Protein AF-A0A960YEI9-F1 (afdb_monomer_lite)

Sequence (68 aa):
MQFISTRGLYGRFLVQEYWIVHPEEDWIEVYHNKAGIMWKQQTAHSGDTISSKGVLVFKTD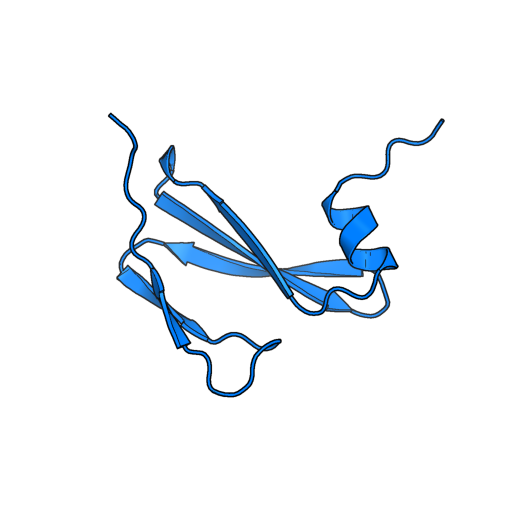IHLIKKD

Radius of gyration: 13.36 Å; chains: 1; bounding box: 42×14×35 Å

pLDDT: mean 90.32, std 9.09, range [48.16, 96.62]

Structure (mmCIF, N/CA/C/O backbone):
data_AF-A0A960YEI9-F1
#
_entry.id   AF-A0A960YEI9-F1
#
loop_
_atom_site.group_PDB
_atom_site.id
_atom_site.type_symbol
_atom_site.label_atom_id
_atom_site.label_alt_id
_atom_site.label_comp_id
_atom_site.label_asym_id
_atom_site.label_entity_id
_atom_site.label_seq_id
_atom_site.pdbx_PDB_ins_code
_atom_site.Cartn_x
_atom_site.Cartn_y
_atom_site.Cartn_z
_atom_site.occupancy
_atom_site.B_iso_or_equiv
_atom_site.auth_seq_id
_atom_site.auth_comp_id
_atom_site.auth_asym_id
_atom_site.auth_atom_id
_atom_site.pdbx_PDB_model_num
ATOM 1 N N . MET A 1 1 ? 28.537 1.309 6.133 1.00 48.16 1 MET A N 1
ATOM 2 C CA . MET A 1 1 ? 27.455 0.400 5.694 1.00 48.16 1 MET A CA 1
ATOM 3 C C . MET A 1 1 ? 26.184 1.230 5.612 1.00 48.16 1 MET A C 1
ATOM 5 O O . MET A 1 1 ? 25.841 1.856 6.604 1.00 48.16 1 MET A O 1
ATOM 9 N N . GLN A 1 2 ? 25.573 1.365 4.436 1.00 55.25 2 GLN A N 1
ATOM 10 C CA . GLN A 1 2 ? 24.397 2.222 4.257 1.00 55.25 2 GLN A CA 1
ATOM 11 C C . GLN A 1 2 ? 23.143 1.397 4.575 1.00 55.25 2 GLN A C 1
ATOM 13 O O . GLN A 1 2 ? 22.915 0.373 3.934 1.00 55.25 2 GLN A O 1
ATOM 18 N N . PHE A 1 3 ? 22.362 1.803 5.577 1.00 66.38 3 PHE A N 1
ATOM 19 C CA . PHE A 1 3 ? 21.109 1.126 5.914 1.00 66.38 3 PHE A CA 1
ATOM 20 C C . PHE A 1 3 ? 20.096 1.349 4.787 1.00 66.38 3 PHE A C 1
ATOM 22 O O . PHE A 1 3 ? 19.675 2.475 4.523 1.00 66.38 3 PHE A O 1
ATOM 29 N N . ILE A 1 4 ? 19.723 0.275 4.095 1.00 70.25 4 ILE A N 1
ATOM 30 C CA . ILE A 1 4 ? 18.638 0.295 3.114 1.00 70.25 4 ILE A CA 1
ATOM 31 C C . ILE A 1 4 ? 17.343 0.082 3.898 1.00 70.25 4 ILE A C 1
ATOM 33 O O . ILE A 1 4 ? 17.194 -0.930 4.577 1.00 70.25 4 ILE A O 1
ATOM 37 N N . SER A 1 5 ? 16.407 1.028 3.820 1.00 86.25 5 SER A N 1
ATOM 38 C CA . SER A 1 5 ? 15.070 0.825 4.389 1.00 86.25 5 SER A CA 1
ATOM 39 C C . SER A 1 5 ? 14.361 -0.338 3.687 1.00 86.25 5 SER A C 1
ATOM 41 O O . SER A 1 5 ? 14.548 -0.535 2.485 1.00 86.25 5 SER A O 1
ATOM 43 N N . THR A 1 6 ? 13.491 -1.070 4.387 1.00 86.56 6 THR A N 1
ATOM 44 C CA . THR A 1 6 ? 12.691 -2.167 3.802 1.00 86.56 6 THR A CA 1
ATOM 45 C C . THR A 1 6 ? 11.933 -1.715 2.550 1.00 86.56 6 THR A C 1
ATOM 47 O O . THR A 1 6 ? 11.900 -2.410 1.539 1.00 86.56 6 THR A O 1
ATOM 50 N N . ARG A 1 7 ? 11.432 -0.473 2.557 1.00 87.62 7 ARG A N 1
ATOM 51 C CA . ARG A 1 7 ? 10.818 0.168 1.389 1.00 87.62 7 ARG A CA 1
ATOM 52 C C . ARG A 1 7 ? 11.790 0.316 0.209 1.00 87.62 7 ARG A C 1
ATOM 54 O O . ARG A 1 7 ? 11.415 0.058 -0.930 1.00 87.62 7 ARG A O 1
ATOM 61 N N . GLY A 1 8 ? 13.036 0.718 0.464 1.00 88.00 8 GLY A N 1
ATOM 62 C CA . GLY A 1 8 ? 14.082 0.779 -0.561 1.00 88.00 8 GLY A CA 1
ATOM 63 C C . GLY A 1 8 ? 14.455 -0.599 -1.114 1.00 88.00 8 GLY A C 1
ATOM 64 O O . GLY A 1 8 ? 14.736 -0.723 -2.305 1.00 88.00 8 GLY A O 1
ATOM 65 N N . LEU A 1 9 ? 14.405 -1.637 -0.276 1.00 93.94 9 LEU A N 1
ATOM 66 C CA . LEU A 1 9 ? 14.637 -3.020 -0.689 1.00 93.94 9 LEU A CA 1
ATOM 67 C C . LEU A 1 9 ? 13.549 -3.500 -1.662 1.00 93.94 9 LEU A C 1
ATOM 69 O O . LEU A 1 9 ? 13.870 -3.970 -2.750 1.00 93.94 9 LEU A O 1
ATOM 73 N N . TYR A 1 10 ? 12.273 -3.302 -1.320 1.00 94.31 10 TYR A N 1
ATOM 74 C CA . TYR A 1 10 ? 11.146 -3.666 -2.189 1.00 94.31 10 TYR A CA 1
ATOM 75 C C . TYR A 1 10 ? 11.135 -2.905 -3.515 1.00 94.31 10 TYR A C 1
ATOM 77 O O . TYR A 1 10 ? 10.813 -3.485 -4.551 1.00 94.31 10 TYR A O 1
ATOM 85 N N . GLY A 1 11 ? 11.581 -1.645 -3.501 1.00 94.19 11 GLY A N 1
ATOM 86 C CA . GLY A 1 11 ? 11.841 -0.882 -4.717 1.00 94.19 11 GLY A CA 1
ATOM 87 C C . GLY A 1 11 ? 12.808 -1.613 -5.655 1.00 94.19 11 GLY A C 1
ATOM 88 O O . GLY A 1 11 ? 12.468 -1.903 -6.803 1.00 94.19 11 GLY A O 1
ATOM 89 N N . ARG A 1 12 ? 13.988 -1.986 -5.147 1.00 93.81 12 ARG A N 1
ATOM 90 C CA . ARG A 1 12 ? 15.043 -2.660 -5.926 1.00 93.81 12 ARG A CA 1
ATOM 91 C C . ARG A 1 12 ? 14.635 -4.031 -6.463 1.00 93.81 12 ARG A C 1
ATOM 93 O O . ARG A 1 12 ? 15.075 -4.395 -7.546 1.00 93.81 12 ARG A O 1
ATOM 100 N N . PHE A 1 13 ? 13.792 -4.764 -5.739 1.00 95.31 13 PHE A N 1
ATOM 101 C CA . PHE A 1 13 ? 13.266 -6.062 -6.1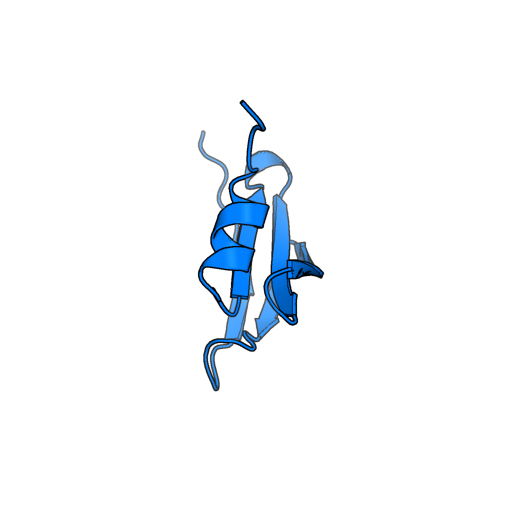80 1.00 95.31 13 PHE A CA 1
ATOM 102 C C . PHE A 1 13 ? 12.014 -5.964 -7.059 1.00 95.31 13 PHE A C 1
ATOM 104 O O . PHE A 1 13 ? 11.380 -6.980 -7.326 1.00 95.31 13 PHE A O 1
ATOM 111 N N . LEU A 1 14 ? 11.662 -4.762 -7.530 1.00 93.19 14 LEU A N 1
ATOM 112 C CA . LEU A 1 14 ? 10.552 -4.542 -8.461 1.00 93.19 14 LEU A CA 1
ATOM 113 C C . LEU A 1 14 ? 9.194 -5.035 -7.931 1.00 93.19 14 LEU A C 1
ATOM 115 O O . LEU A 1 14 ? 8.306 -5.378 -8.711 1.00 93.19 14 LEU A O 1
ATOM 119 N N . VAL A 1 15 ? 9.005 -5.030 -6.605 1.00 94.38 15 VAL A N 1
ATOM 120 C CA . VAL A 1 15 ? 7.691 -5.270 -5.989 1.00 94.38 15 VAL A CA 1
ATOM 121 C C . VAL A 1 15 ? 6.735 -4.213 -6.521 1.00 94.38 15 VAL A C 1
ATOM 123 O O . VAL A 1 15 ? 6.984 -3.033 -6.312 1.00 94.38 15 VAL A O 1
ATOM 126 N N . GLN A 1 16 ? 5.672 -4.609 -7.219 1.00 94.44 16 GLN A N 1
ATOM 127 C CA . GLN A 1 16 ? 4.804 -3.656 -7.920 1.00 94.44 16 GLN A CA 1
ATOM 128 C C . GLN A 1 16 ? 4.023 -2.751 -6.961 1.00 94.44 16 GLN A C 1
ATOM 130 O O . GLN A 1 16 ? 3.910 -1.545 -7.191 1.00 94.44 16 GLN A O 1
ATOM 135 N N . GLU A 1 17 ? 3.515 -3.327 -5.875 1.00 95.12 17 GLU A N 1
ATOM 136 C CA . GLU A 1 17 ? 2.676 -2.651 -4.896 1.00 95.12 17 GLU A CA 1
ATOM 137 C C . GLU A 1 17 ? 3.008 -3.146 -3.483 1.00 95.12 17 GLU A C 1
ATOM 139 O O . GLU A 1 17 ? 3.236 -4.334 -3.269 1.00 95.12 17 GLU A O 1
ATOM 144 N N . TYR A 1 18 ? 3.068 -2.229 -2.518 1.00 95.06 18 TYR A N 1
ATOM 145 C CA . TYR A 1 18 ? 3.409 -2.521 -1.127 1.00 95.06 18 TYR A CA 1
ATOM 146 C C . TYR A 1 18 ? 2.493 -1.757 -0.180 1.00 95.06 18 TYR A C 1
ATOM 148 O O . TYR A 1 18 ? 2.302 -0.551 -0.342 1.00 95.06 18 TYR A O 1
ATOM 156 N N . TRP A 1 19 ? 1.933 -2.475 0.789 1.00 95.06 19 TRP A N 1
ATOM 157 C CA . TRP A 1 19 ? 0.939 -1.970 1.726 1.00 95.06 19 TRP A CA 1
ATOM 158 C C . TRP A 1 19 ? 1.555 -1.979 3.124 1.00 95.06 19 TRP A C 1
ATOM 160 O O . TRP A 1 19 ? 2.093 -3.000 3.555 1.00 95.06 19 TRP A O 1
ATOM 170 N N . ILE A 1 20 ? 1.496 -0.848 3.822 1.00 94.75 20 ILE A N 1
ATOM 171 C CA . ILE A 1 20 ? 1.887 -0.733 5.230 1.00 94.75 20 ILE A CA 1
ATOM 172 C C . ILE A 1 20 ? 0.612 -0.522 6.032 1.00 94.75 20 ILE A C 1
ATOM 174 O O . ILE A 1 20 ? -0.163 0.376 5.720 1.00 94.75 20 ILE A O 1
ATOM 178 N N . VAL A 1 21 ? 0.389 -1.358 7.040 1.00 94.56 21 VAL A N 1
ATOM 179 C CA . VAL A 1 21 ? -0.819 -1.330 7.868 1.00 94.56 21 VAL A CA 1
ATOM 180 C C . VAL A 1 21 ? -0.473 -0.752 9.237 1.00 94.56 21 VAL A C 1
ATOM 182 O O . VAL A 1 21 ? 0.453 -1.237 9.885 1.00 94.56 21 VAL A O 1
ATOM 185 N N . HIS A 1 22 ? -1.228 0.257 9.672 1.00 94.50 22 HIS A N 1
ATOM 186 C CA . HIS A 1 22 ? -1.110 0.921 10.970 1.00 94.50 22 HIS A CA 1
ATOM 187 C C . HIS A 1 22 ? -2.378 0.642 11.799 1.00 94.50 22 HIS A C 1
ATOM 189 O O . HIS A 1 22 ? -3.277 1.480 11.857 1.00 94.50 22 HIS A O 1
ATOM 195 N N . PRO A 1 23 ? -2.495 -0.545 12.423 1.00 92.69 23 PRO A N 1
ATOM 196 C CA . PRO A 1 23 ? -3.740 -0.976 13.063 1.00 92.69 23 PRO A CA 1
ATOM 197 C C . PRO A 1 23 ? -4.114 -0.134 14.292 1.00 92.69 23 PRO A C 1
ATOM 199 O O . PRO A 1 23 ? -5.290 0.135 14.515 1.00 92.69 23 PRO A O 1
ATOM 202 N N . GLU A 1 24 ? -3.130 0.336 15.062 1.00 92.88 24 GLU A N 1
ATOM 203 C CA . GLU A 1 24 ? -3.375 1.163 16.256 1.00 92.88 24 GLU A CA 1
ATOM 204 C C . GLU A 1 24 ? -3.972 2.533 15.915 1.00 92.88 24 GLU A C 1
ATOM 206 O O . GLU A 1 24 ? -4.824 3.062 16.638 1.00 92.88 24 GLU A O 1
ATOM 211 N N . GLU A 1 25 ? -3.539 3.082 14.781 1.00 93.50 25 GLU A N 1
ATOM 212 C CA . GLU A 1 25 ? -3.908 4.405 14.280 1.00 93.50 25 GLU A CA 1
ATOM 213 C C . GLU A 1 25 ? -5.080 4.352 13.285 1.00 93.50 25 GLU A C 1
ATOM 215 O O . GLU A 1 25 ? -5.588 5.395 12.884 1.00 93.50 25 GLU A O 1
ATOM 220 N N . ASP A 1 26 ? -5.521 3.149 12.915 1.00 93.94 26 ASP A N 1
ATOM 221 C CA . ASP A 1 26 ? -6.641 2.883 12.013 1.00 93.94 26 ASP A CA 1
ATOM 222 C C . ASP A 1 26 ? -6.467 3.410 10.573 1.00 93.94 26 ASP A C 1
ATOM 224 O O . ASP A 1 26 ? -7.344 4.061 9.996 1.00 93.94 26 ASP A O 1
ATOM 228 N N . TRP A 1 27 ? -5.308 3.136 9.967 1.00 95.88 27 TRP A N 1
ATOM 229 C CA . TRP A 1 27 ? -5.066 3.464 8.559 1.00 95.88 27 TRP A CA 1
ATOM 230 C C . TRP A 1 27 ? -4.005 2.588 7.894 1.00 95.88 27 TRP A C 1
ATOM 232 O O . TRP A 1 27 ? -3.275 1.832 8.537 1.00 95.88 27 TRP A O 1
ATOM 242 N N . ILE A 1 28 ? -3.915 2.690 6.570 1.00 96.38 28 ILE A N 1
ATOM 243 C CA . ILE A 1 28 ? -2.887 2.042 5.761 1.00 96.38 28 ILE A CA 1
ATOM 244 C C . ILE A 1 28 ? -2.241 3.016 4.772 1.00 96.38 28 ILE A C 1
ATOM 246 O O . ILE A 1 28 ? -2.851 3.998 4.345 1.00 96.38 28 ILE A O 1
ATOM 250 N N . GLU A 1 29 ? -1.031 2.687 4.327 1.00 96.38 29 GLU A N 1
ATOM 251 C CA . GLU A 1 29 ? -0.335 3.323 3.207 1.00 96.38 29 GLU A CA 1
ATOM 252 C C . GLU A 1 29 ? -0.171 2.346 2.052 1.00 96.38 29 GLU A C 1
ATOM 254 O O . GLU A 1 29 ? 0.305 1.229 2.250 1.00 96.38 29 GLU A O 1
ATOM 259 N N . VAL A 1 30 ? -0.457 2.787 0.828 1.00 95.62 30 VAL A N 1
ATOM 260 C CA . VAL A 1 30 ? -0.176 2.004 -0.382 1.00 95.62 30 VAL A CA 1
ATOM 261 C C . VAL A 1 30 ? 0.890 2.703 -1.213 1.00 95.62 30 VAL A C 1
ATOM 263 O O . VAL A 1 30 ? 0.787 3.891 -1.535 1.00 95.62 30 VAL A O 1
ATOM 266 N N . TYR A 1 31 ? 1.914 1.946 -1.587 1.00 96.31 31 TYR A N 1
ATOM 267 C CA . TYR A 1 31 ? 3.041 2.385 -2.397 1.00 96.31 31 TYR A CA 1
ATOM 268 C C . TYR A 1 31 ? 3.076 1.629 -3.718 1.00 96.31 31 TYR A C 1
ATOM 270 O O . TYR A 1 31 ? 2.951 0.408 -3.726 1.00 96.31 31 TYR A O 1
ATOM 278 N N . HIS A 1 32 ? 3.341 2.335 -4.819 1.00 95.56 32 HIS A N 1
ATOM 279 C CA . HIS A 1 32 ? 3.618 1.728 -6.126 1.00 95.56 32 HIS A CA 1
ATOM 280 C C . HIS A 1 32 ? 5.072 1.921 -6.505 1.00 95.56 32 HIS A C 1
ATOM 282 O O . HIS A 1 32 ? 5.657 2.984 -6.281 1.00 95.56 32 HIS A O 1
ATOM 288 N N . ASN A 1 33 ? 5.645 0.897 -7.116 1.00 95.44 33 ASN A N 1
ATOM 289 C CA . ASN A 1 33 ? 6.989 0.977 -7.646 1.00 95.44 33 ASN A CA 1
ATOM 290 C C . ASN A 1 33 ? 6.998 1.708 -8.985 1.00 95.44 33 ASN A C 1
ATOM 292 O O . ASN A 1 33 ? 6.283 1.348 -9.919 1.00 95.44 33 ASN A O 1
ATOM 296 N N . LYS A 1 34 ? 7.829 2.743 -9.075 1.00 94.50 34 LYS A N 1
ATOM 297 C CA . LYS A 1 34 ? 8.134 3.446 -10.317 1.00 94.50 34 LYS A CA 1
ATOM 298 C C . LYS A 1 34 ? 9.644 3.427 -10.497 1.00 94.50 34 LYS A C 1
ATOM 300 O O . LYS A 1 34 ? 10.358 4.110 -9.766 1.00 94.50 34 LYS A O 1
ATOM 305 N N . ALA A 1 35 ? 10.107 2.624 -11.455 1.00 94.69 35 ALA A N 1
ATOM 306 C CA . ALA A 1 35 ? 11.520 2.493 -11.816 1.00 94.69 35 ALA A CA 1
ATOM 307 C C . ALA A 1 35 ? 12.451 2.174 -10.624 1.00 94.69 35 ALA A C 1
ATOM 309 O O . ALA A 1 35 ? 13.510 2.774 -10.464 1.00 94.69 35 ALA A O 1
ATOM 310 N N . GLY A 1 36 ? 12.050 1.236 -9.764 1.00 94.31 36 GLY A N 1
ATOM 311 C CA . GLY A 1 36 ? 12.853 0.780 -8.629 1.00 94.31 36 GLY A CA 1
ATOM 312 C C . GLY A 1 36 ? 12.686 1.608 -7.351 1.00 94.31 36 GLY A C 1
ATOM 313 O O . GLY A 1 36 ? 13.364 1.349 -6.356 1.00 94.31 36 GLY A O 1
ATOM 314 N N . ILE A 1 37 ? 11.793 2.601 -7.355 1.00 95.31 37 ILE A N 1
ATOM 315 C CA . ILE A 1 37 ? 11.519 3.488 -6.220 1.00 95.31 37 ILE A CA 1
ATOM 316 C C . ILE A 1 37 ? 10.065 3.301 -5.789 1.00 95.31 37 ILE A C 1
ATOM 318 O O . ILE A 1 37 ? 9.161 3.361 -6.618 1.00 95.31 37 ILE A O 1
ATOM 322 N N . MET A 1 38 ? 9.824 3.101 -4.492 1.00 96.00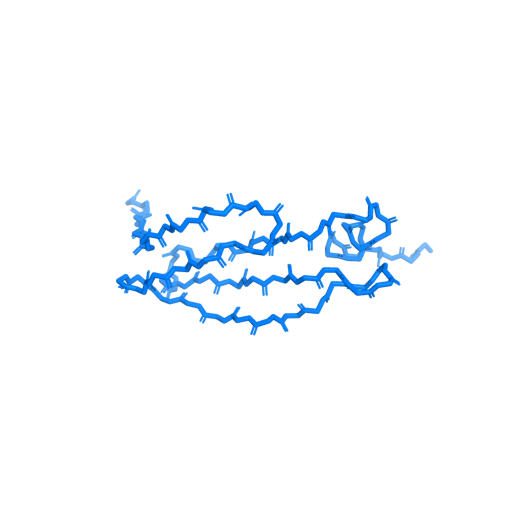 38 MET A N 1
ATOM 323 C CA . MET A 1 38 ? 8.469 2.994 -3.939 1.00 96.00 38 MET A CA 1
ATOM 324 C C . MET A 1 38 ? 7.892 4.385 -3.668 1.00 96.00 38 MET A C 1
ATOM 326 O O . MET A 1 38 ? 8.363 5.099 -2.781 1.00 96.00 38 MET A O 1
ATOM 330 N N . TRP A 1 39 ? 6.844 4.750 -4.399 1.00 95.25 39 TRP A N 1
ATOM 331 C CA . TRP A 1 39 ? 6.143 6.026 -4.278 1.00 95.25 39 TRP A CA 1
ATOM 332 C C . TRP A 1 39 ? 4.817 5.838 -3.560 1.00 95.25 39 TRP A C 1
ATOM 334 O O . TRP A 1 39 ? 3.985 5.066 -4.037 1.00 95.25 39 TRP A O 1
ATOM 344 N N . LYS A 1 40 ? 4.585 6.579 -2.470 1.00 96.00 40 LYS A N 1
ATOM 345 C CA . LYS A 1 40 ? 3.278 6.584 -1.799 1.00 96.00 40 LYS A CA 1
ATOM 346 C C . LYS A 1 40 ? 2.213 7.063 -2.783 1.00 96.00 40 LYS A C 1
ATOM 348 O O . LYS A 1 40 ? 2.427 8.049 -3.486 1.00 96.00 40 LYS A O 1
ATOM 353 N N . GLN A 1 41 ? 1.106 6.343 -2.862 1.00 95.25 41 GLN A N 1
ATOM 354 C CA . GLN A 1 41 ? 0.005 6.641 -3.777 1.00 95.25 41 GLN A CA 1
ATOM 355 C C . GLN A 1 41 ? -1.242 7.068 -3.036 1.00 95.25 41 GLN A C 1
ATOM 357 O O . GLN A 1 41 ? -1.887 8.029 -3.437 1.00 95.25 41 GLN A O 1
ATOM 362 N N . GLN A 1 42 ? -1.565 6.358 -1.963 1.00 94.44 42 GLN A N 1
ATOM 363 C CA . GLN A 1 42 ? -2.758 6.624 -1.184 1.00 94.44 42 GLN A CA 1
ATOM 364 C C . GLN A 1 42 ? -2.536 6.267 0.278 1.00 94.44 42 GLN A C 1
ATOM 366 O O . GLN A 1 42 ? -1.689 5.435 0.621 1.00 94.44 42 GLN A O 1
ATOM 371 N N . THR A 1 43 ? -3.354 6.904 1.097 1.00 96.62 43 THR A N 1
ATOM 372 C CA . THR A 1 43 ? -3.646 6.525 2.469 1.00 96.62 43 THR A CA 1
ATOM 373 C C . THR A 1 43 ? -5.134 6.194 2.520 1.00 96.62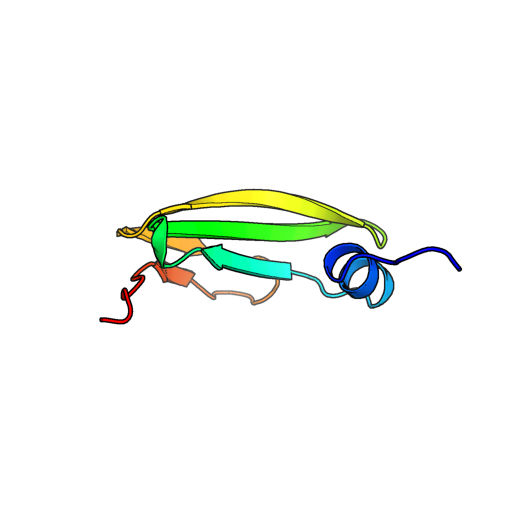 43 THR A C 1
ATOM 375 O O . THR A 1 43 ? -5.909 6.824 1.802 1.00 96.62 43 THR A O 1
ATOM 378 N N . ALA A 1 44 ? -5.511 5.192 3.304 1.00 95.94 44 ALA A N 1
ATOM 379 C CA . ALA A 1 44 ? -6.899 4.776 3.475 1.00 95.94 44 ALA A CA 1
ATOM 380 C C . ALA A 1 44 ? -7.149 4.379 4.931 1.00 95.94 44 ALA A C 1
ATOM 382 O O . ALA A 1 44 ? -6.254 3.835 5.578 1.00 95.94 44 ALA A O 1
ATOM 383 N N . HIS A 1 45 ? -8.350 4.650 5.420 1.00 95.69 45 HIS A N 1
ATOM 384 C CA . HIS A 1 45 ? -8.810 4.378 6.778 1.00 95.69 45 HIS A CA 1
ATOM 385 C C . HIS A 1 45 ? -9.797 3.206 6.801 1.00 95.69 45 HIS A C 1
ATOM 387 O O . HIS A 1 45 ? -10.246 2.742 5.750 1.00 95.69 45 HIS A O 1
ATOM 393 N N . SER A 1 46 ? -10.144 2.703 7.989 1.00 93.44 46 SER A N 1
ATOM 394 C CA . SER A 1 46 ? -11.212 1.703 8.080 1.00 93.44 46 SER A CA 1
ATOM 395 C C . SER A 1 46 ? -12.528 2.237 7.513 1.00 93.44 46 SER A C 1
ATOM 397 O O . SER A 1 46 ? -12.914 3.381 7.742 1.00 93.44 46 SER A O 1
ATOM 399 N N . GLY A 1 47 ? -13.220 1.384 6.759 1.00 92.75 47 GLY A N 1
ATOM 400 C CA . GLY A 1 47 ? -14.421 1.740 6.003 1.00 92.75 47 GLY A CA 1
ATOM 401 C C . GLY A 1 47 ? -14.148 2.255 4.588 1.00 92.75 47 GLY A C 1
ATOM 402 O O . GLY A 1 47 ? -15.069 2.246 3.772 1.00 92.75 47 GLY A O 1
ATOM 403 N N . ASP A 1 48 ? -12.909 2.632 4.258 1.00 95.19 48 ASP A N 1
ATOM 404 C CA . ASP A 1 48 ? -12.539 2.922 2.874 1.00 95.19 48 ASP A CA 1
ATOM 405 C C . ASP A 1 48 ? -12.427 1.628 2.061 1.00 95.19 48 ASP A C 1
ATOM 407 O O . ASP A 1 48 ? -12.034 0.569 2.562 1.00 95.19 48 ASP A O 1
ATOM 411 N N . THR A 1 49 ? -12.693 1.738 0.759 1.00 93.94 49 THR A N 1
ATOM 412 C CA . THR A 1 49 ? -12.443 0.653 -0.188 1.00 93.94 49 THR A CA 1
ATOM 413 C C . THR A 1 49 ? -11.244 0.967 -1.070 1.00 93.94 49 THR A C 1
ATOM 415 O O . THR A 1 49 ? -11.176 2.015 -1.714 1.00 93.94 49 THR A O 1
ATOM 418 N N . ILE A 1 50 ? -10.324 0.012 -1.183 1.00 93.12 50 ILE A N 1
ATOM 419 C CA . ILE A 1 50 ? -9.109 0.143 -1.987 1.00 93.12 50 ILE A CA 1
ATOM 420 C C . ILE A 1 50 ? -9.141 -0.829 -3.156 1.00 93.12 50 ILE A C 1
ATOM 422 O O . ILE A 1 50 ? -9.477 -1.999 -2.997 1.00 93.12 50 ILE A O 1
ATOM 426 N N . SER A 1 51 ? -8.723 -0.350 -4.327 1.00 91.94 51 SER A N 1
ATOM 427 C CA . SER A 1 51 ? -8.405 -1.192 -5.480 1.00 91.94 51 SER A CA 1
ATOM 428 C C . SER A 1 51 ? -6.892 -1.347 -5.606 1.00 91.94 51 SER A C 1
ATOM 430 O O . SER A 1 51 ? -6.172 -0.347 -5.620 1.00 91.94 51 SER A O 1
ATOM 432 N N . SER A 1 52 ? -6.411 -2.581 -5.753 1.00 91.12 52 SER A N 1
ATOM 433 C CA . SER 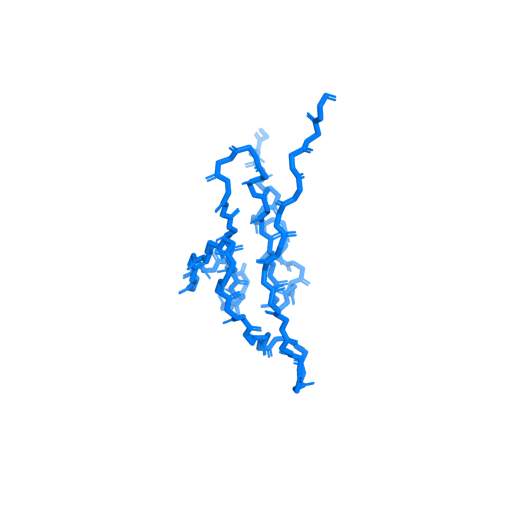A 1 52 ? -5.004 -2.831 -6.081 1.00 91.12 52 SER A CA 1
ATOM 434 C C . SER A 1 52 ? -4.724 -2.449 -7.532 1.00 91.12 52 SER A C 1
ATOM 436 O O . SER A 1 52 ? -5.569 -2.644 -8.411 1.00 91.12 52 SER A O 1
ATOM 438 N N . LYS A 1 53 ? -3.521 -1.927 -7.798 1.00 84.62 53 LYS A N 1
ATOM 439 C CA . LYS A 1 53 ? -2.983 -1.832 -9.165 1.00 84.62 53 LYS A CA 1
ATOM 440 C C . LYS A 1 53 ? -2.067 -2.997 -9.529 1.00 84.62 53 LYS A C 1
ATOM 442 O O . LYS A 1 53 ? -1.882 -3.249 -10.715 1.00 84.62 53 LYS A O 1
ATOM 447 N N . GLY A 1 54 ? -1.487 -3.676 -8.539 1.00 82.94 54 GLY A N 1
ATOM 448 C CA . GLY A 1 54 ? -0.619 -4.839 -8.756 1.00 82.94 54 GLY A CA 1
ATOM 449 C C . GLY A 1 54 ? -1.394 -6.129 -9.034 1.00 82.94 54 GLY A C 1
ATOM 450 O O . GLY A 1 54 ? -0.881 -7.032 -9.687 1.00 82.94 54 GLY A O 1
ATOM 451 N N . VAL A 1 55 ? -2.644 -6.211 -8.571 1.00 86.94 55 VAL A N 1
ATOM 452 C CA . VAL A 1 55 ? -3.523 -7.367 -8.763 1.00 86.94 55 VAL A CA 1
ATOM 453 C C . VAL A 1 55 ? -4.783 -6.918 -9.495 1.00 86.94 55 VAL A C 1
ATOM 455 O O . VAL A 1 55 ? -5.605 -6.173 -8.961 1.00 86.94 55 VAL A O 1
ATOM 458 N N . LEU A 1 56 ? -4.931 -7.368 -10.741 1.00 86.19 56 LEU A N 1
ATOM 459 C CA . LEU A 1 56 ? -6.068 -7.009 -11.585 1.00 86.19 56 LEU A CA 1
ATOM 460 C C . LEU A 1 56 ? -7.389 -7.449 -10.931 1.00 86.19 56 LEU A C 1
ATOM 462 O O . LEU A 1 56 ? -7.510 -8.580 -10.468 1.00 86.19 56 LEU A O 1
ATOM 466 N N . VAL A 1 57 ? -8.387 -6.560 -10.937 1.00 87.81 57 VAL A N 1
ATOM 467 C CA . VAL A 1 57 ? -9.738 -6.782 -10.374 1.00 87.81 57 VAL A CA 1
ATOM 468 C C . VAL A 1 57 ? -9.764 -6.981 -8.846 1.00 87.81 57 VAL A C 1
ATOM 470 O O . VAL A 1 57 ? -10.826 -7.226 -8.280 1.00 87.81 57 VAL A O 1
ATOM 473 N N . PHE A 1 58 ? -8.642 -6.825 -8.134 1.00 90.38 58 PHE A N 1
ATOM 474 C CA . PHE A 1 58 ? -8.660 -6.898 -6.675 1.00 90.38 58 PHE A CA 1
ATOM 475 C C . PHE A 1 58 ? -9.143 -5.583 -6.060 1.00 90.38 58 PHE A C 1
ATOM 477 O O . PHE A 1 58 ? -8.545 -4.520 -6.259 1.00 90.38 58 PHE A O 1
ATOM 484 N N . LYS A 1 59 ? -10.206 -5.685 -5.263 1.00 93.19 59 LYS A N 1
ATOM 485 C CA . LYS A 1 59 ? -10.783 -4.601 -4.475 1.00 93.19 59 LYS A CA 1
ATOM 486 C C . LYS A 1 59 ? -11.143 -5.144 -3.094 1.00 93.19 59 LYS A C 1
ATOM 488 O O . LYS A 1 59 ? -11.711 -6.228 -3.006 1.00 93.19 59 LYS A O 1
ATOM 493 N N . THR A 1 60 ? -10.797 -4.413 -2.040 1.00 92.12 60 THR A N 1
ATOM 494 C CA . THR A 1 60 ? -11.064 -4.819 -0.655 1.00 92.12 60 THR A CA 1
ATOM 495 C C . THR A 1 60 ? -11.494 -3.631 0.184 1.00 92.12 60 THR A C 1
ATOM 497 O O . THR A 1 60 ? -10.946 -2.535 0.043 1.00 92.12 60 THR A O 1
ATOM 500 N N . ASP A 1 61 ? -12.455 -3.875 1.067 1.00 94.06 61 ASP A N 1
ATOM 501 C 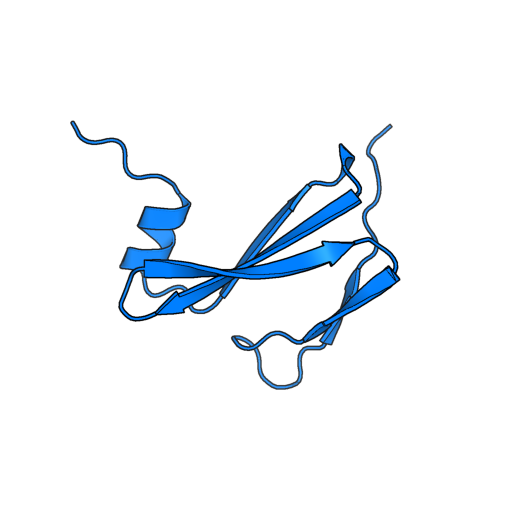CA . ASP A 1 61 ? -12.805 -2.958 2.144 1.00 94.06 61 ASP A CA 1
ATOM 502 C C . ASP A 1 61 ? -11.773 -3.088 3.267 1.00 94.06 61 ASP A C 1
ATOM 504 O O . ASP A 1 61 ? -11.249 -4.180 3.525 1.00 94.06 61 ASP A O 1
ATOM 508 N N . ILE A 1 62 ? -11.431 -1.968 3.898 1.00 93.19 62 ILE A N 1
ATOM 509 C CA . ILE A 1 62 ? -10.469 -1.939 4.995 1.00 93.19 62 ILE A CA 1
ATOM 510 C C . ILE A 1 62 ? -11.203 -2.093 6.322 1.00 93.19 62 ILE A C 1
ATOM 512 O O . ILE A 1 62 ? -12.030 -1.263 6.699 1.00 93.19 62 ILE A O 1
ATOM 516 N N . HIS A 1 63 ? -10.850 -3.157 7.039 1.00 91.19 63 HIS A N 1
ATOM 517 C CA . HIS A 1 63 ? -11.304 -3.429 8.397 1.00 91.19 63 HIS A CA 1
ATOM 518 C C . HIS A 1 63 ? -10.086 -3.742 9.266 1.00 91.19 63 HIS A C 1
ATOM 520 O O . HIS A 1 63 ? -9.571 -4.862 9.245 1.00 91.19 63 HIS A O 1
ATOM 526 N N . LEU A 1 64 ? -9.592 -2.742 9.996 1.00 88.00 64 LEU A N 1
ATOM 527 C CA . LEU A 1 64 ? -8.464 -2.917 10.907 1.00 88.00 64 LEU A CA 1
ATOM 528 C C . LEU A 1 64 ? -8.978 -3.290 12.296 1.00 88.00 64 LEU A C 1
ATOM 530 O O . LEU A 1 64 ? -9.837 -2.623 12.866 1.00 88.00 64 LEU A O 1
ATOM 534 N N . ILE A 1 65 ? -8.454 -4.390 12.833 1.00 88.00 65 ILE A N 1
ATOM 535 C CA . ILE A 1 65 ? -8.826 -4.905 14.152 1.00 88.00 65 ILE A CA 1
ATOM 536 C C . ILE A 1 65 ? -7.668 -4.613 15.101 1.00 88.00 65 ILE A C 1
ATOM 538 O O . ILE A 1 65 ? -6.542 -5.057 14.859 1.00 88.00 65 ILE A O 1
ATOM 542 N N . LYS A 1 66 ? -7.946 -3.863 16.170 1.00 82.12 66 LYS A N 1
ATOM 543 C CA . LYS A 1 66 ? -6.978 -3.616 17.244 1.00 82.12 66 LYS A CA 1
ATOM 544 C C . LYS A 1 66 ? -6.782 -4.890 18.050 1.00 82.12 66 LYS A C 1
ATOM 546 O O . LYS A 1 66 ? -7.726 -5.652 18.254 1.00 82.12 66 LYS A O 1
ATOM 551 N N . LYS A 1 67 ? -5.545 -5.139 18.467 1.00 75.94 67 LYS A N 1
ATOM 552 C CA . LYS A 1 67 ? -5.238 -6.267 19.337 1.00 75.94 67 LYS A CA 1
ATOM 553 C C . LYS A 1 67 ? -5.344 -5.787 20.783 1.00 75.94 67 LYS A C 1
ATOM 555 O O . LYS A 1 67 ? -4.563 -4.926 21.174 1.00 75.94 67 LYS A O 1
ATOM 560 N N . ASP A 1 68 ? -6.310 -6.333 21.518 1.00 73.75 68 ASP A N 1
ATOM 561 C CA . ASP A 1 68 ? -6.457 -6.123 22.966 1.00 73.75 68 ASP A CA 1
ATOM 562 C C . ASP A 1 68 ? -5.248 -6.655 23.762 1.00 73.75 68 ASP A C 1
ATOM 564 O O . ASP A 1 68 ? -4.633 -7.669 23.331 1.00 73.75 68 ASP A O 1
#

Secondary structure (DSSP, 8-state):
-----HHHHHHHTT-SEEEEEETTTTEEEEEEEETTEEEEEEEEETT-EEE-SSSTT-EEE-------

Foldseek 3Di:
DDDQPPQLVCLQVQVQKDKADDLVVFKIWIWGHDNSHTHTDDMDGQQDKDDDPVDPPDIDGDDRDDDD